Protein AF-A0A931HQR1-F1 (afdb_monomer_lite)

Sequence (83 aa):
MATPRDLDVLVLGPENPRVIVLFGSGSGGDPARYRTVLIALSDAGYRVLAPHHTRFVPDTATSDEFVERPRGLKDALARYGGN

pLDDT: mean 87.23, std 13.35, range [35.5, 97.88]

Structure (mmCIF, N/CA/C/O backbone):
data_AF-A0A931HQR1-F1
#
_entry.id   AF-A0A931HQR1-F1
#
loop_
_atom_site.group_PDB
_atom_site.id
_atom_site.type_symbol
_atom_site.label_atom_id
_atom_site.label_alt_id
_atom_site.label_comp_id
_atom_site.label_asym_id
_atom_site.label_entity_id
_atom_site.label_seq_id
_atom_site.pdbx_PDB_ins_code
_atom_site.Cartn_x
_atom_site.Cartn_y
_atom_site.Cartn_z
_atom_site.occupancy
_atom_site.B_iso_or_equiv
_atom_site.auth_seq_id
_atom_site.auth_comp_id
_atom_site.auth_asym_id
_atom_site.auth_atom_id
_atom_site.pdbx_PDB_model_num
ATOM 1 N N . MET A 1 1 ? 7.432 21.802 -15.287 1.00 35.50 1 MET A N 1
ATOM 2 C CA . MET A 1 1 ? 6.500 21.766 -14.141 1.00 35.50 1 MET A CA 1
ATOM 3 C C . MET A 1 1 ? 5.779 20.428 -14.219 1.00 35.50 1 MET A C 1
ATOM 5 O O . MET A 1 1 ? 4.996 20.250 -15.140 1.00 35.50 1 MET A O 1
ATOM 9 N N . ALA A 1 2 ? 6.162 19.435 -13.409 1.00 41.25 2 ALA A N 1
ATOM 10 C CA . ALA A 1 2 ? 5.510 18.125 -13.448 1.00 41.25 2 ALA A CA 1
ATOM 11 C C . ALA A 1 2 ? 4.123 18.259 -12.807 1.00 41.25 2 ALA A C 1
ATOM 13 O O . ALA A 1 2 ? 4.015 18.754 -11.688 1.00 41.25 2 ALA A O 1
ATOM 14 N N . THR A 1 3 ? 3.076 17.888 -13.538 1.00 39.41 3 THR A N 1
ATOM 15 C CA . THR A 1 3 ? 1.699 17.786 -13.038 1.00 39.41 3 THR A CA 1
ATOM 16 C C . THR A 1 3 ? 1.694 16.973 -11.737 1.00 39.41 3 THR A C 1
ATOM 18 O O . THR A 1 3 ? 2.450 15.995 -11.674 1.00 39.41 3 THR A O 1
ATOM 21 N N . PRO A 1 4 ? 0.889 17.316 -10.710 1.00 46.25 4 PRO A N 1
ATOM 22 C CA . PRO A 1 4 ? 0.703 16.417 -9.579 1.00 46.25 4 PRO A CA 1
ATOM 23 C C . PRO A 1 4 ? 0.217 15.090 -10.160 1.00 46.25 4 PRO A C 1
ATOM 25 O O . PRO A 1 4 ? -0.844 15.043 -10.779 1.00 46.25 4 PRO A O 1
ATOM 28 N N . ARG A 1 5 ? 1.033 14.037 -10.076 1.00 57.00 5 ARG A N 1
ATOM 29 C CA . ARG A 1 5 ? 0.559 12.707 -10.448 1.00 57.00 5 ARG A CA 1
ATOM 30 C C . ARG A 1 5 ? -0.510 12.354 -9.428 1.00 57.00 5 ARG A C 1
ATOM 32 O O . ARG A 1 5 ? -0.251 12.462 -8.229 1.00 57.00 5 ARG A O 1
ATOM 39 N N . ASP A 1 6 ? -1.691 11.972 -9.897 1.00 64.31 6 ASP A N 1
ATOM 40 C CA . ASP A 1 6 ? -2.711 11.429 -9.014 1.00 64.31 6 ASP A CA 1
ATOM 41 C C . ASP A 1 6 ? -2.120 10.209 -8.308 1.00 64.31 6 ASP A C 1
ATOM 43 O O . ASP A 1 6 ? -1.795 9.191 -8.920 1.00 64.31 6 ASP A O 1
ATOM 47 N N . LEU A 1 7 ? -1.881 10.374 -7.010 1.00 78.31 7 LEU A N 1
ATOM 48 C CA . LEU A 1 7 ? -1.373 9.328 -6.147 1.00 78.31 7 LEU A CA 1
ATOM 49 C C . LEU A 1 7 ? -2.532 8.372 -5.860 1.00 78.31 7 LEU A C 1
ATOM 51 O O . LEU A 1 7 ? -3.348 8.621 -4.970 1.00 78.31 7 LEU A O 1
ATOM 55 N N . ASP A 1 8 ? -2.599 7.298 -6.637 1.00 90.56 8 ASP A N 1
ATOM 56 C CA . ASP A 1 8 ? -3.528 6.199 -6.411 1.00 90.56 8 ASP A CA 1
ATOM 57 C C . ASP A 1 8 ? -3.020 5.333 -5.247 1.00 90.56 8 ASP A C 1
ATOM 59 O O . ASP A 1 8 ? -1.959 4.710 -5.331 1.00 90.56 8 ASP A O 1
ATOM 63 N N . VAL A 1 9 ? -3.758 5.320 -4.136 1.00 93.56 9 VAL A N 1
ATOM 64 C CA . VAL A 1 9 ? -3.403 4.592 -2.912 1.00 93.56 9 VAL A CA 1
ATOM 65 C C . VAL A 1 9 ? -4.567 3.720 -2.490 1.00 93.56 9 VAL A C 1
ATOM 67 O O . VAL A 1 9 ? -5.668 4.211 -2.250 1.00 93.56 9 VAL A O 1
ATOM 70 N N . LEU A 1 10 ? -4.298 2.430 -2.304 1.00 94.62 10 LEU A N 1
ATOM 71 C CA . LEU A 1 10 ? -5.193 1.566 -1.555 1.00 94.62 10 LEU A CA 1
ATOM 72 C C . LEU A 1 10 ? -5.040 1.876 -0.065 1.00 94.62 10 LEU A C 1
ATOM 74 O O . LEU A 1 10 ? -3.967 1.698 0.518 1.00 94.62 10 LEU A O 1
ATOM 78 N N . VAL A 1 11 ? -6.133 2.320 0.541 1.00 95.50 11 VAL A N 1
ATOM 79 C CA . VAL A 1 11 ? -6.196 2.711 1.944 1.00 95.50 11 VAL A CA 1
ATOM 80 C C . VAL A 1 11 ? -7.189 1.805 2.667 1.00 95.50 11 VAL A C 1
ATOM 82 O O . VAL A 1 11 ? -8.346 1.715 2.263 1.00 95.50 11 VAL A O 1
ATOM 85 N N . LEU A 1 12 ? -6.739 1.116 3.717 1.00 96.19 12 LEU A N 1
ATOM 86 C CA . LEU A 1 12 ? -7.561 0.213 4.534 1.00 96.19 12 LEU A CA 1
ATOM 87 C C . LEU A 1 12 ? -7.348 0.484 6.025 1.00 96.19 12 LEU A C 1
ATOM 89 O O . LEU A 1 12 ? -6.308 1.010 6.420 1.00 96.19 12 LEU A O 1
ATOM 93 N N . GLY A 1 13 ? -8.300 0.067 6.856 1.00 94.81 13 GLY A N 1
ATOM 94 C CA . GLY A 1 13 ? -8.227 0.199 8.311 1.00 94.81 13 GLY A CA 1
ATOM 95 C C . GLY A 1 13 ? -8.823 1.506 8.845 1.00 94.81 13 GLY A C 1
ATOM 96 O O . GLY A 1 13 ? -9.373 2.299 8.080 1.00 94.81 13 GLY A O 1
ATOM 97 N N . PRO A 1 14 ? -8.744 1.738 10.164 1.00 93.31 14 PRO A N 1
ATOM 98 C CA . PRO A 1 14 ? -9.440 2.839 10.832 1.00 93.31 14 PRO A CA 1
ATOM 99 C C . PRO A 1 14 ? -8.815 4.207 10.526 1.00 93.31 14 PRO A C 1
ATOM 101 O O . PRO A 1 14 ? -7.598 4.310 10.462 1.00 93.31 14 PRO A O 1
ATOM 104 N N . GLU A 1 15 ? -9.623 5.269 10.428 1.00 89.75 15 GLU A N 1
ATOM 105 C CA . GLU A 1 15 ? -9.148 6.652 10.187 1.00 89.75 15 GLU A CA 1
ATOM 106 C C . GLU A 1 15 ? -8.255 7.211 11.310 1.00 89.75 15 GLU A C 1
ATOM 108 O O . GLU A 1 15 ? -7.405 8.055 11.053 1.00 89.75 15 GLU A O 1
ATOM 113 N N . ASN A 1 16 ? -8.405 6.706 12.541 1.00 88.81 16 ASN A N 1
ATOM 114 C CA . ASN A 1 16 ? -7.583 7.077 13.700 1.00 88.81 16 ASN A CA 1
ATOM 115 C C . ASN A 1 16 ? -6.792 5.860 14.212 1.00 88.81 16 ASN A C 1
ATOM 117 O O . ASN A 1 16 ? -7.141 5.279 15.247 1.00 88.81 16 ASN A O 1
ATOM 121 N N . PRO A 1 17 ? -5.772 5.404 13.471 1.00 91.38 17 PRO A N 1
ATOM 122 C CA . PRO A 1 17 ? -4.994 4.236 13.849 1.00 91.38 17 PRO A CA 1
ATOM 123 C C . PRO A 1 17 ? -3.966 4.568 14.934 1.00 91.38 17 PRO A C 1
ATOM 125 O O . PRO A 1 17 ? -3.417 5.663 14.984 1.00 91.38 17 PRO A O 1
ATOM 128 N N . ARG A 1 18 ? -3.606 3.574 15.754 1.00 90.88 18 ARG A N 1
ATOM 129 C CA . ARG A 1 18 ? -2.400 3.673 16.604 1.00 90.88 18 ARG A CA 1
ATOM 130 C C . ARG A 1 18 ? -1.109 3.392 15.834 1.00 90.88 18 ARG A C 1
ATOM 132 O O . ARG A 1 18 ? -0.036 3.770 16.287 1.00 90.88 18 ARG A O 1
ATOM 139 N N .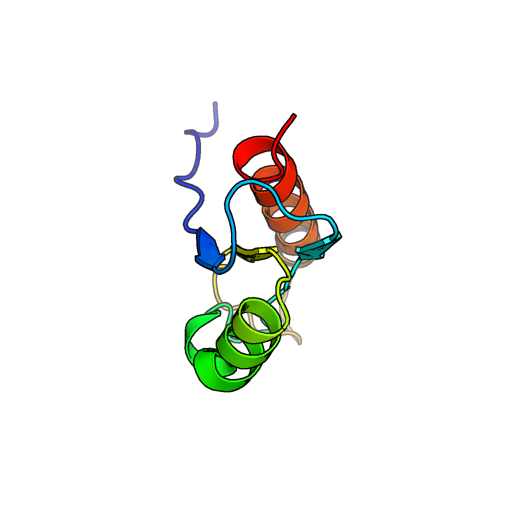 VAL A 1 19 ? -1.210 2.667 14.719 1.00 95.31 19 VAL A N 1
ATOM 140 C CA . VAL A 1 19 ? -0.078 2.212 13.906 1.00 95.31 19 VAL A CA 1
ATOM 141 C C . VAL A 1 19 ? -0.474 2.234 12.434 1.00 95.31 19 VAL A C 1
ATOM 143 O O . VAL A 1 19 ? -1.541 1.739 12.059 1.00 95.31 19 VAL A O 1
ATOM 146 N N . ILE A 1 20 ? 0.420 2.776 11.610 1.00 97.25 20 ILE A N 1
ATOM 147 C CA . ILE A 1 20 ? 0.298 2.821 10.154 1.00 97.25 20 ILE A CA 1
ATOM 148 C C . ILE A 1 20 ? 1.316 1.863 9.543 1.00 97.25 20 ILE A C 1
ATOM 150 O O . ILE A 1 20 ? 2.489 1.865 9.915 1.00 97.25 20 ILE A O 1
ATOM 154 N N . VAL A 1 21 ? 0.868 1.068 8.578 1.00 96.88 21 VAL A N 1
ATOM 155 C CA . VAL A 1 21 ? 1.694 0.183 7.762 1.00 96.88 21 VAL A CA 1
ATOM 156 C C . VAL A 1 21 ? 1.788 0.768 6.358 1.00 96.88 21 VAL A C 1
ATOM 158 O O . VAL A 1 21 ? 0.793 0.852 5.638 1.00 96.88 21 VAL A O 1
ATOM 161 N N . LEU A 1 22 ? 3.003 1.147 5.963 1.00 96.06 22 LEU A N 1
ATOM 162 C CA . LEU A 1 22 ? 3.320 1.519 4.588 1.00 96.06 22 LEU A CA 1
ATOM 163 C C . LEU A 1 22 ? 3.683 0.260 3.806 1.00 96.06 22 LEU A C 1
ATOM 165 O O . LEU A 1 22 ? 4.667 -0.408 4.124 1.00 96.06 22 LEU A O 1
ATOM 169 N N . PHE A 1 23 ? 2.891 -0.068 2.790 1.00 95.00 23 PHE A N 1
ATOM 170 C CA . PHE A 1 23 ? 3.079 -1.284 2.010 1.00 95.00 23 PHE A CA 1
ATOM 171 C C . PHE A 1 23 ? 3.554 -0.960 0.594 1.00 95.00 23 PHE A C 1
ATOM 173 O O . PHE A 1 23 ? 2.803 -0.449 -0.234 1.00 95.00 23 PHE A O 1
ATOM 180 N N . GLY A 1 24 ? 4.814 -1.287 0.306 1.00 91.44 24 GLY A N 1
ATOM 181 C CA . GLY A 1 24 ? 5.376 -1.196 -1.037 1.00 91.44 24 GLY A CA 1
ATOM 182 C C . GLY A 1 24 ? 5.126 -2.479 -1.821 1.00 91.44 24 GLY A C 1
ATOM 183 O O . GLY A 1 24 ? 5.779 -3.492 -1.574 1.00 91.44 24 GLY A O 1
ATOM 184 N N . SER A 1 25 ? 4.223 -2.430 -2.800 1.00 87.31 25 SER A N 1
ATOM 185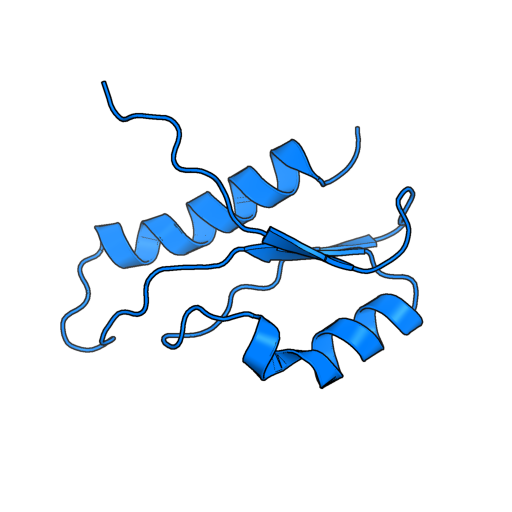 C CA . SER A 1 25 ? 4.058 -3.508 -3.780 1.00 87.31 25 SER A CA 1
ATOM 186 C C . SER A 1 25 ? 5.394 -3.800 -4.463 1.00 87.31 25 SER A C 1
ATOM 188 O O . SER A 1 25 ? 6.112 -2.869 -4.840 1.00 87.31 25 SER A O 1
ATOM 190 N N . GLY A 1 26 ? 5.707 -5.079 -4.684 1.00 81.75 26 GLY A N 1
ATOM 191 C CA . GLY A 1 26 ? 6.890 -5.488 -5.448 1.00 81.75 26 GLY A CA 1
ATOM 192 C C . GLY A 1 26 ? 6.863 -5.011 -6.910 1.00 81.75 26 GLY A C 1
ATOM 193 O O . GLY A 1 26 ? 6.105 -4.114 -7.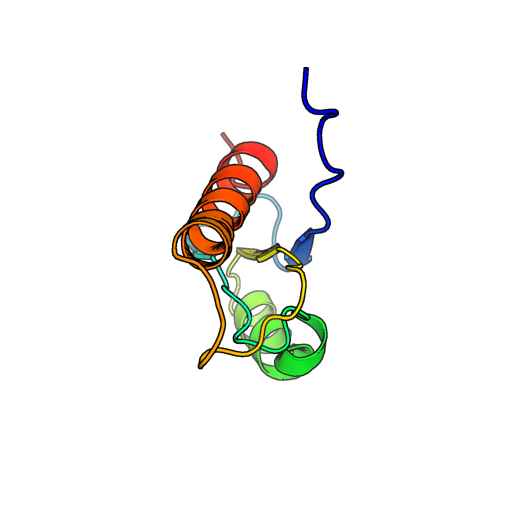295 1.00 81.75 26 GLY A O 1
ATOM 194 N N . SER A 1 27 ? 7.664 -5.641 -7.774 1.00 71.94 27 SER A N 1
ATOM 195 C CA . SER A 1 27 ? 7.805 -5.235 -9.186 1.00 71.94 27 SER A CA 1
ATOM 196 C C . SER A 1 27 ? 6.466 -5.113 -9.925 1.00 71.94 27 SER A C 1
ATOM 198 O O . SER A 1 27 ? 6.313 -4.218 -10.749 1.00 71.94 27 SER A O 1
ATOM 200 N N . GLY A 1 28 ? 5.464 -5.928 -9.570 1.00 69.56 28 GLY A N 1
ATOM 201 C CA . GLY A 1 28 ? 4.106 -5.877 -10.122 1.00 69.56 28 GLY A CA 1
ATOM 202 C C . GLY A 1 28 ? 3.317 -4.590 -9.847 1.00 69.56 28 GLY A C 1
ATOM 203 O O . GLY A 1 28 ? 2.348 -4.351 -10.556 1.00 69.56 28 GLY A O 1
ATOM 204 N N . GLY A 1 29 ? 3.718 -3.775 -8.864 1.00 79.81 29 GLY A N 1
ATOM 205 C CA . GLY A 1 29 ? 3.219 -2.408 -8.653 1.00 79.81 29 GLY A CA 1
ATOM 206 C C . GLY A 1 29 ? 1.784 -2.259 -8.136 1.00 79.81 29 GLY A C 1
ATOM 207 O O . GLY A 1 29 ? 1.438 -1.198 -7.633 1.00 79.81 29 GLY A O 1
ATOM 208 N N . ASP A 1 30 ? 0.988 -3.323 -8.202 1.00 90.12 30 ASP A N 1
ATOM 209 C CA . ASP A 1 30 ? -0.432 -3.359 -7.853 1.00 90.12 30 ASP A CA 1
ATOM 210 C C . ASP A 1 30 ? -0.663 -3.982 -6.453 1.00 90.12 30 ASP A C 1
ATOM 212 O O . ASP A 1 30 ? -0.491 -5.200 -6.288 1.00 90.12 30 ASP A O 1
ATOM 216 N N . PRO A 1 31 ? -1.057 -3.178 -5.442 1.00 91.88 31 PRO A N 1
ATOM 217 C CA . PRO A 1 31 ? -1.403 -3.643 -4.101 1.00 91.88 31 PRO A CA 1
ATOM 218 C C . PRO A 1 31 ? -2.582 -4.618 -4.051 1.00 91.88 31 PRO A C 1
ATOM 220 O O . PRO A 1 31 ? -2.639 -5.441 -3.135 1.00 91.88 31 PRO A O 1
ATOM 223 N N . ALA A 1 32 ? -3.516 -4.583 -5.011 1.00 89.75 32 ALA A N 1
ATOM 224 C CA . ALA A 1 32 ? -4.699 -5.446 -4.999 1.00 89.75 32 ALA A CA 1
ATOM 225 C C . ALA A 1 32 ? -4.330 -6.937 -5.073 1.00 89.75 32 ALA A C 1
ATOM 227 O O . ALA A 1 32 ? -5.058 -7.794 -4.568 1.00 89.75 32 ALA A O 1
ATOM 228 N N . ARG A 1 33 ? -3.146 -7.260 -5.605 1.00 91.44 33 ARG A N 1
ATOM 229 C CA . ARG A 1 33 ? -2.592 -8.624 -5.616 1.00 91.44 33 ARG A CA 1
ATOM 230 C C . ARG A 1 33 ? -2.270 -9.165 -4.223 1.00 91.44 33 ARG A C 1
ATOM 232 O O . ARG A 1 33 ? -2.171 -10.375 -4.050 1.00 91.44 33 ARG A O 1
ATOM 239 N N . TYR A 1 34 ? -2.132 -8.286 -3.234 1.00 93.75 34 TYR A N 1
A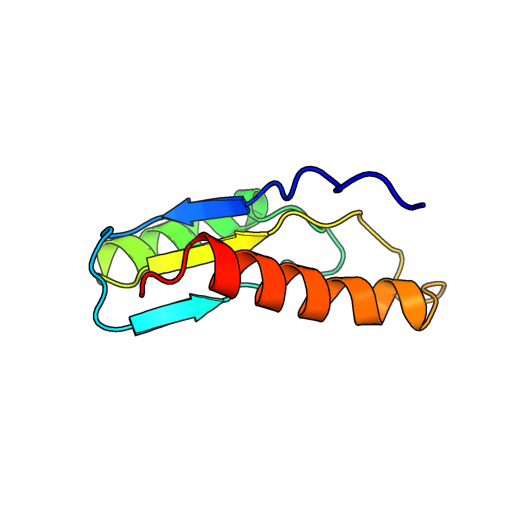TOM 240 C CA . TYR A 1 34 ? -1.833 -8.623 -1.842 1.00 93.75 34 TYR A CA 1
ATOM 241 C C . TYR A 1 34 ? -3.056 -8.461 -0.930 1.00 93.75 34 TYR A C 1
ATOM 243 O O . TYR A 1 34 ? -2.916 -8.493 0.293 1.00 93.75 34 TYR A O 1
ATOM 251 N N . ARG A 1 35 ? -4.263 -8.321 -1.502 1.00 93.38 35 ARG A N 1
ATOM 252 C CA . ARG A 1 35 ? -5.499 -7.971 -0.782 1.00 93.38 35 ARG A CA 1
ATOM 253 C C . ARG A 1 35 ? -5.740 -8.800 0.478 1.00 93.38 35 ARG A C 1
ATOM 255 O O . ARG A 1 35 ? -6.103 -8.225 1.493 1.00 93.38 35 ARG A O 1
ATOM 262 N N . THR A 1 36 ? -5.495 -10.109 0.448 1.00 96.44 36 THR A N 1
ATOM 263 C CA . THR A 1 36 ? -5.660 -10.978 1.626 1.00 96.44 36 THR A CA 1
ATOM 264 C C . THR A 1 36 ? -4.806 -10.522 2.812 1.00 96.44 36 THR A C 1
ATOM 266 O O . THR A 1 36 ? -5.309 -10.419 3.925 1.00 96.44 36 THR A O 1
ATOM 269 N N . VAL A 1 37 ? -3.531 -10.197 2.579 1.00 95.75 37 VAL A N 1
ATOM 270 C CA . VAL A 1 37 ? -2.615 -9.727 3.632 1.00 95.75 37 VAL A CA 1
ATOM 271 C C . VAL A 1 37 ? -2.997 -8.324 4.093 1.00 95.75 37 VAL A C 1
ATOM 273 O O . VAL A 1 37 ? -3.015 -8.051 5.290 1.00 95.75 37 VAL A O 1
ATOM 276 N N . LEU A 1 38 ? -3.333 -7.437 3.155 1.00 96.69 38 LEU A N 1
ATOM 277 C CA . LEU A 1 38 ? -3.686 -6.054 3.480 1.00 96.69 38 LEU A CA 1
ATOM 278 C C . LEU A 1 38 ? -4.988 -5.972 4.292 1.00 96.69 38 LEU A C 1
ATOM 280 O O . LEU A 1 38 ? -5.072 -5.181 5.228 1.00 96.69 38 LEU A O 1
ATOM 284 N N . ILE A 1 39 ? -5.969 -6.827 3.987 1.00 97.19 39 ILE A N 1
ATOM 285 C CA . ILE A 1 39 ? -7.195 -6.966 4.783 1.00 97.19 39 ILE A CA 1
ATOM 286 C C . ILE A 1 39 ? -6.873 -7.514 6.169 1.00 97.19 39 ILE A C 1
ATOM 288 O O . ILE A 1 39 ? -7.303 -6.920 7.146 1.00 97.19 39 ILE A O 1
ATOM 292 N N . ALA A 1 40 ? -6.060 -8.568 6.285 1.00 97.88 40 ALA A N 1
ATOM 293 C CA . ALA A 1 40 ? -5.705 -9.121 7.593 1.00 97.88 40 ALA A CA 1
ATOM 294 C C . ALA A 1 40 ? -5.020 -8.087 8.513 1.00 97.88 40 ALA A C 1
ATOM 296 O O . ALA A 1 40 ? -5.282 -8.050 9.713 1.00 97.88 40 ALA A O 1
ATOM 297 N N . LEU A 1 41 ? -4.174 -7.212 7.956 1.00 97.06 41 LEU A N 1
ATOM 298 C CA . LEU A 1 41 ? -3.571 -6.099 8.699 1.00 97.06 41 LEU A CA 1
ATOM 299 C C . LEU A 1 41 ? -4.613 -5.053 9.124 1.00 97.06 41 LEU A C 1
ATOM 301 O O . LEU A 1 41 ? -4.590 -4.585 10.261 1.00 97.06 41 LEU A O 1
ATOM 305 N N . SER A 1 42 ? -5.533 -4.706 8.224 1.00 96.50 42 SER A N 1
ATOM 306 C CA . SER A 1 42 ? -6.654 -3.811 8.523 1.00 96.50 42 SER A CA 1
ATOM 307 C C . SER A 1 42 ? -7.547 -4.368 9.635 1.00 96.50 42 SER A C 1
ATOM 309 O O . SER A 1 42 ? -7.875 -3.649 10.577 1.00 96.50 42 SER A O 1
ATOM 311 N N . ASP A 1 43 ? -7.896 -5.653 9.566 1.00 97.06 43 ASP A N 1
ATOM 312 C CA . ASP A 1 43 ? -8.731 -6.347 10.552 1.00 97.06 43 ASP A CA 1
ATOM 313 C C . ASP A 1 43 ? -8.041 -6.441 11.922 1.00 97.06 43 ASP A C 1
ATOM 315 O O . ASP A 1 43 ? -8.702 -6.420 12.959 1.00 97.06 43 ASP A O 1
ATOM 319 N N . ALA A 1 44 ? -6.704 -6.459 11.949 1.00 96.00 44 ALA A N 1
ATOM 320 C CA . ALA A 1 44 ? -5.907 -6.341 13.170 1.00 96.00 44 ALA A CA 1
ATOM 321 C C . ALA A 1 44 ? -5.858 -4.906 13.749 1.00 96.00 44 ALA A C 1
ATOM 323 O O . ALA A 1 44 ? -5.222 -4.673 14.780 1.00 96.00 44 ALA A O 1
ATOM 324 N N . GLY A 1 45 ? -6.529 -3.937 13.117 1.00 95.19 45 GLY A N 1
ATOM 325 C CA . GLY A 1 45 ? -6.642 -2.553 13.581 1.00 95.19 45 GLY A CA 1
ATOM 326 C C . GLY A 1 45 ? -5.527 -1.618 13.101 1.00 95.19 45 GLY A C 1
ATOM 327 O O . GLY A 1 45 ? -5.409 -0.502 13.615 1.00 95.19 45 GLY A O 1
ATOM 328 N N . TYR A 1 46 ? -4.709 -2.042 12.135 1.00 97.12 46 TYR A N 1
ATOM 329 C CA . TYR A 1 46 ? -3.699 -1.187 11.510 1.00 97.12 46 TYR A CA 1
ATOM 330 C C . TYR A 1 46 ? -4.299 -0.369 10.368 1.00 97.12 46 TYR A C 1
ATOM 332 O O . TYR A 1 46 ? -5.141 -0.862 9.619 1.00 97.12 46 TYR A O 1
ATOM 340 N N . ARG A 1 47 ? -3.822 0.864 10.171 1.00 97.06 47 ARG A N 1
ATOM 341 C CA . ARG A 1 47 ? -4.074 1.583 8.913 1.00 97.06 47 ARG A CA 1
ATOM 342 C C . ARG A 1 47 ? -3.050 1.142 7.888 1.00 97.06 47 ARG A C 1
ATOM 344 O O . ARG A 1 47 ? -1.855 1.274 8.128 1.00 97.06 47 ARG A O 1
ATOM 351 N N . VAL A 1 48 ? -3.500 0.653 6.745 1.00 97.50 48 VAL A N 1
ATOM 352 C CA . VAL A 1 48 ? -2.624 0.238 5.649 1.00 97.50 48 VAL A CA 1
ATOM 353 C C . VAL A 1 48 ? -2.700 1.280 4.544 1.00 97.50 48 VAL A C 1
ATOM 355 O O . VAL A 1 48 ? -3.789 1.580 4.060 1.00 97.50 48 VAL A O 1
ATOM 358 N N . LEU A 1 49 ? -1.543 1.809 4.145 1.00 96.56 49 LEU A N 1
ATOM 359 C CA . LEU A 1 49 ? -1.390 2.694 2.993 1.00 96.56 49 LEU A CA 1
ATOM 360 C C . LEU A 1 49 ? -0.512 1.987 1.961 1.00 96.56 49 LEU A C 1
ATOM 362 O O . LEU A 1 49 ? 0.676 1.756 2.200 1.00 96.56 49 LEU A O 1
ATOM 366 N N . ALA A 1 50 ? -1.098 1.629 0.823 1.00 95.69 50 ALA A N 1
ATOM 367 C CA . ALA A 1 50 ? -0.414 0.900 -0.234 1.00 95.69 50 ALA A CA 1
ATOM 368 C C . ALA A 1 50 ? -0.550 1.654 -1.568 1.00 95.69 50 ALA A C 1
ATOM 370 O O . ALA A 1 50 ? -1.570 1.517 -2.247 1.00 95.69 50 ALA A O 1
ATOM 371 N N . PRO A 1 51 ? 0.427 2.500 -1.937 1.00 94.25 51 PRO A N 1
ATOM 372 C CA . PRO A 1 51 ? 0.407 3.204 -3.212 1.00 94.25 51 PRO A CA 1
ATOM 373 C C . PRO A 1 51 ? 0.552 2.238 -4.390 1.00 94.25 51 PRO A C 1
ATOM 375 O O . PRO A 1 51 ? 1.330 1.278 -4.354 1.00 94.25 51 PRO A O 1
ATOM 378 N N . HIS A 1 52 ? -0.179 2.526 -5.461 1.00 91.31 52 HIS A N 1
ATOM 379 C CA . HIS A 1 52 ? 0.046 1.917 -6.759 1.00 91.31 52 HIS A CA 1
ATOM 380 C C . HIS A 1 52 ? 1.315 2.493 -7.380 1.00 91.31 52 HIS A C 1
ATOM 382 O O . HIS A 1 52 ? 1.610 3.686 -7.296 1.00 91.31 52 HIS A O 1
ATOM 388 N N . HIS A 1 53 ? 2.064 1.630 -8.050 1.00 85.69 53 HIS A N 1
ATOM 389 C CA . HIS A 1 53 ? 3.257 2.024 -8.773 1.00 85.69 53 HIS A CA 1
ATOM 390 C C . HIS A 1 53 ? 3.266 1.399 -10.157 1.00 85.69 53 HIS A C 1
ATOM 392 O O . HIS A 1 53 ? 2.833 0.263 -10.348 1.00 85.69 53 HIS A O 1
ATOM 398 N N . T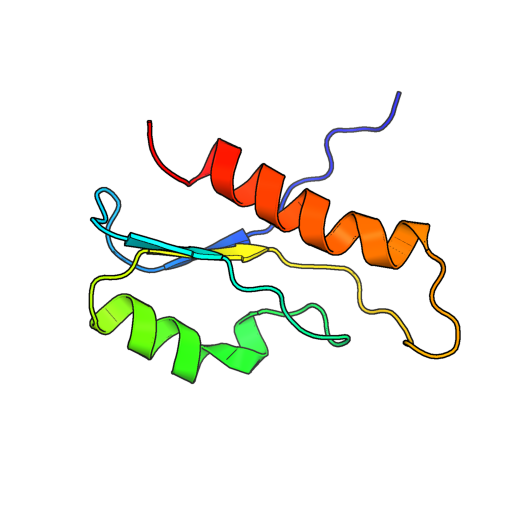HR A 1 54 ? 3.852 2.105 -11.118 1.00 82.50 54 THR A N 1
ATOM 399 C CA . THR A 1 54 ? 4.112 1.534 -12.437 1.00 82.50 54 THR A CA 1
ATOM 400 C C . THR A 1 54 ? 4.992 0.297 -12.296 1.00 82.50 54 THR A C 1
ATOM 402 O O . THR A 1 54 ? 6.013 0.307 -11.597 1.00 82.50 54 THR A O 1
ATOM 405 N N . ARG A 1 55 ? 4.584 -0.790 -12.955 1.00 82.50 55 ARG A N 1
ATOM 406 C CA . ARG A 1 55 ? 5.384 -2.010 -13.043 1.00 82.50 55 ARG A CA 1
ATOM 407 C C . ARG A 1 55 ? 6.712 -1.699 -13.733 1.00 82.50 55 ARG A C 1
ATOM 409 O O . ARG A 1 55 ? 6.710 -1.075 -14.787 1.00 82.50 55 ARG A O 1
ATOM 416 N N . PHE A 1 56 ? 7.810 -2.201 -13.180 1.00 82.38 56 PHE A N 1
ATOM 417 C CA . PHE A 1 56 ? 9.120 -2.170 -13.832 1.00 82.38 56 PHE A CA 1
ATOM 418 C C . PHE A 1 56 ? 9.726 -3.575 -13.878 1.00 82.38 56 PHE A C 1
ATOM 420 O O . PHE A 1 56 ? 9.332 -4.465 -13.114 1.00 82.38 56 PHE A O 1
ATOM 427 N N . VAL A 1 57 ? 10.673 -3.781 -14.792 1.00 84.31 57 VAL A N 1
ATOM 428 C CA . VAL A 1 57 ? 11.482 -5.004 -14.869 1.00 84.31 57 VAL A CA 1
ATOM 429 C C . VAL A 1 57 ? 12.746 -4.767 -14.042 1.00 84.31 57 VAL A C 1
ATOM 431 O O . VAL A 1 57 ? 13.496 -3.859 -14.385 1.00 84.31 57 VAL A O 1
ATOM 434 N N . PRO A 1 58 ? 12.986 -5.522 -12.953 1.00 81.75 58 PRO A N 1
ATOM 435 C CA . PRO A 1 58 ? 14.096 -5.240 -12.039 1.00 81.75 58 PRO A CA 1
ATOM 436 C C . PRO A 1 58 ? 15.464 -5.164 -12.724 1.00 81.75 58 PRO A C 1
ATOM 438 O O . PRO A 1 58 ? 16.248 -4.280 -12.401 1.00 81.75 58 PRO A O 1
ATOM 441 N N . ASP A 1 59 ? 15.704 -6.029 -13.710 1.00 85.25 59 ASP A N 1
ATOM 442 C CA . ASP A 1 59 ? 17.000 -6.153 -14.389 1.00 85.25 59 ASP A CA 1
ATOM 443 C C . ASP A 1 59 ? 17.312 -4.987 -15.339 1.00 85.25 59 ASP A C 1
ATOM 445 O O . ASP A 1 59 ? 18.453 -4.817 -15.763 1.00 85.25 59 ASP A O 1
ATOM 449 N N . THR A 1 60 ? 16.306 -4.182 -15.686 1.00 89.12 60 THR A N 1
ATOM 450 C CA . THR A 1 60 ? 16.451 -3.025 -16.582 1.00 89.12 60 THR A CA 1
ATOM 451 C C . THR A 1 60 ? 15.975 -1.726 -15.942 1.00 89.12 60 THR A C 1
ATOM 453 O O . THR A 1 60 ? 15.906 -0.706 -16.624 1.00 89.12 60 THR A O 1
ATOM 456 N N . ALA A 1 61 ? 15.591 -1.762 -14.666 1.00 87.44 61 ALA A N 1
ATOM 457 C CA . ALA A 1 61 ? 15.072 -0.599 -13.972 1.00 87.44 61 ALA A CA 1
ATOM 458 C C . ALA A 1 61 ? 16.191 0.398 -13.672 1.00 87.44 61 ALA A C 1
ATOM 460 O O . ALA A 1 61 ? 17.293 0.051 -13.243 1.00 87.44 61 ALA A O 1
ATOM 461 N N . THR A 1 62 ? 15.878 1.664 -13.883 1.00 89.56 62 THR A N 1
ATOM 462 C CA . THR A 1 62 ? 16.733 2.797 -13.558 1.00 89.56 62 THR A CA 1
ATOM 463 C C . THR A 1 62 ? 16.679 3.106 -12.063 1.00 89.56 62 THR A C 1
ATOM 465 O O . THR A 1 62 ? 15.689 2.836 -11.378 1.00 89.56 62 THR A O 1
ATOM 468 N N . SER A 1 63 ? 17.731 3.741 -11.541 1.00 90.00 63 SER A N 1
ATOM 469 C CA . SER A 1 63 ? 17.747 4.234 -10.157 1.00 90.00 63 SER A CA 1
ATOM 470 C C . SER A 1 63 ? 16.571 5.167 -9.859 1.00 90.00 63 SER A C 1
ATOM 472 O O . SER A 1 63 ? 16.018 5.122 -8.762 1.00 90.00 63 SER A O 1
ATOM 474 N N . ASP A 1 64 ? 16.153 5.971 -10.839 1.00 88.25 64 ASP A N 1
ATOM 475 C CA . ASP A 1 64 ? 15.008 6.868 -10.694 1.00 88.25 64 ASP A CA 1
ATOM 476 C C . ASP A 1 64 ? 13.711 6.081 -10.471 1.00 88.25 64 ASP A C 1
ATOM 478 O O . ASP A 1 64 ? 12.973 6.383 -9.536 1.00 88.25 64 ASP A O 1
ATOM 482 N N . GLU A 1 65 ? 13.466 5.012 -11.234 1.00 86.31 65 GLU A N 1
ATOM 483 C CA . GLU A 1 65 ? 12.297 4.141 -11.037 1.00 86.31 65 GLU A CA 1
ATOM 484 C C . GLU A 1 65 ? 12.287 3.471 -9.656 1.00 86.31 65 GLU A C 1
ATOM 486 O O . GLU A 1 65 ? 11.221 3.325 -9.046 1.00 86.31 65 GLU A O 1
ATOM 491 N N . PHE A 1 66 ? 13.458 3.108 -9.124 1.00 87.06 66 PHE A N 1
ATOM 492 C CA . PHE A 1 66 ? 13.564 2.602 -7.755 1.00 87.06 66 PHE A CA 1
ATOM 493 C C . PHE A 1 66 ? 13.250 3.677 -6.716 1.00 87.06 66 PHE A C 1
ATOM 495 O O . PHE A 1 66 ? 12.562 3.382 -5.741 1.00 87.06 66 PHE A O 1
ATOM 502 N N . VAL A 1 67 ? 13.708 4.916 -6.916 1.00 90.00 67 VAL A N 1
ATOM 503 C CA . VAL A 1 67 ? 13.480 6.041 -5.994 1.00 90.00 67 VAL A CA 1
ATOM 504 C C . VAL A 1 67 ? 12.020 6.512 -5.998 1.00 90.00 67 VAL A C 1
ATOM 506 O O . VAL A 1 67 ? 11.523 6.977 -4.968 1.00 90.00 67 VAL A O 1
ATOM 509 N N . GLU A 1 68 ? 11.287 6.337 -7.097 1.00 87.44 68 GLU A N 1
ATOM 510 C CA . GLU A 1 68 ? 9.849 6.637 -7.139 1.00 87.44 68 GLU A CA 1
ATOM 511 C C . GLU A 1 68 ? 9.034 5.775 -6.155 1.00 87.44 68 GLU A C 1
ATOM 513 O O . GLU A 1 68 ? 7.985 6.209 -5.674 1.00 87.44 68 GLU A O 1
ATOM 518 N N . ARG A 1 69 ? 9.525 4.583 -5.786 1.00 87.06 69 ARG A N 1
ATOM 519 C CA . ARG A 1 69 ? 8.858 3.695 -4.818 1.00 87.06 69 ARG A CA 1
ATOM 520 C C . ARG A 1 69 ? 8.792 4.295 -3.405 1.00 87.06 69 ARG A C 1
ATOM 522 O O . ARG A 1 69 ? 7.683 4.539 -2.925 1.00 87.06 69 ARG A O 1
ATOM 529 N N . PRO A 1 70 ? 9.916 4.605 -2.728 1.00 91.31 70 PRO A N 1
ATOM 530 C CA . PRO A 1 70 ? 9.873 5.259 -1.424 1.00 91.31 70 PRO A CA 1
ATOM 531 C C . PRO A 1 70 ? 9.261 6.664 -1.485 1.00 91.31 70 PRO A C 1
ATOM 533 O O . PRO A 1 70 ? 8.658 7.086 -0.500 1.00 91.31 70 PRO A O 1
ATOM 536 N N . ARG A 1 71 ? 9.345 7.378 -2.621 1.00 92.06 71 ARG A N 1
ATOM 537 C CA . ARG A 1 71 ? 8.633 8.657 -2.799 1.00 92.06 71 ARG A CA 1
ATOM 538 C C . ARG A 1 71 ? 7.120 8.479 -2.693 1.00 92.06 71 ARG A C 1
ATOM 540 O O . ARG A 1 71 ? 6.511 9.150 -1.869 1.00 92.06 71 ARG A O 1
ATOM 547 N N . GLY A 1 72 ? 6.538 7.524 -3.420 1.00 91.50 72 GLY A N 1
ATOM 548 C CA . GLY A 1 72 ? 5.099 7.261 -3.331 1.00 91.50 72 GLY A CA 1
ATOM 549 C C . GLY A 1 72 ? 4.648 6.824 -1.933 1.00 91.50 72 GLY A C 1
ATOM 550 O O . GLY A 1 72 ? 3.584 7.238 -1.484 1.00 91.50 72 GLY A O 1
ATOM 551 N N . LEU A 1 73 ? 5.470 6.060 -1.199 1.00 93.69 73 LEU A N 1
ATOM 552 C CA . LEU A 1 73 ? 5.178 5.706 0.199 1.00 93.69 73 LEU A CA 1
ATOM 553 C C . LEU A 1 73 ? 5.170 6.934 1.117 1.00 93.69 73 LEU A C 1
ATOM 555 O O . LEU A 1 73 ? 4.267 7.087 1.939 1.00 93.69 73 LEU A O 1
ATOM 559 N N . LYS A 1 74 ? 6.158 7.820 0.962 1.00 94.94 74 LYS A N 1
ATOM 560 C CA . LYS A 1 74 ? 6.241 9.072 1.721 1.00 94.94 74 LYS A CA 1
ATOM 561 C C . LYS A 1 74 ? 5.049 9.983 1.422 1.00 94.94 74 LYS A C 1
ATOM 56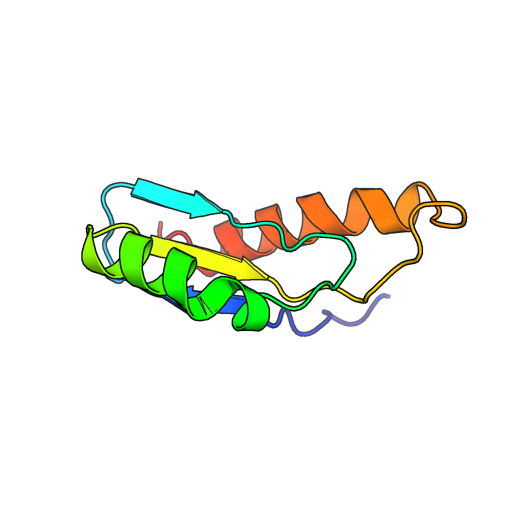3 O O . LYS A 1 74 ? 4.462 10.534 2.349 1.00 94.94 74 LYS A O 1
ATOM 568 N N . ASP A 1 75 ? 4.676 10.112 0.154 1.00 94.19 75 ASP A N 1
ATOM 569 C CA . ASP A 1 75 ? 3.558 10.957 -0.268 1.00 94.19 75 ASP A CA 1
ATOM 570 C C . ASP A 1 75 ? 2.215 10.385 0.217 1.00 94.19 75 ASP A C 1
ATOM 572 O O . ASP A 1 75 ? 1.347 11.135 0.667 1.00 94.19 75 ASP A O 1
ATOM 576 N N . ALA A 1 76 ? 2.062 9.054 0.217 1.00 94.19 76 ALA A N 1
ATOM 577 C CA . ALA A 1 76 ? 0.896 8.385 0.790 1.00 94.19 76 ALA A CA 1
ATOM 578 C C . ALA A 1 76 ? 0.787 8.638 2.296 1.00 94.19 76 ALA A C 1
ATOM 580 O O . ALA A 1 76 ? -0.292 8.982 2.777 1.00 94.19 76 ALA A O 1
ATOM 581 N N . LEU A 1 77 ? 1.898 8.529 3.032 1.00 94.69 77 LEU A N 1
ATOM 582 C CA . LEU A 1 77 ? 1.921 8.845 4.458 1.00 94.69 77 LEU A CA 1
ATOM 583 C C . LEU A 1 77 ? 1.541 10.307 4.716 1.00 94.69 77 LEU A C 1
ATOM 585 O O . LEU A 1 77 ? 0.686 10.569 5.551 1.00 94.69 77 LEU A O 1
ATOM 589 N N . ALA A 1 78 ? 2.129 11.253 3.981 1.00 93.50 78 ALA A N 1
ATOM 590 C CA . ALA A 1 78 ? 1.854 12.677 4.166 1.00 93.50 78 ALA A CA 1
ATOM 591 C C . ALA A 1 78 ? 0.380 13.036 3.911 1.00 93.50 78 ALA A C 1
ATOM 593 O O . ALA A 1 78 ? -0.150 13.950 4.536 1.00 93.50 78 ALA A O 1
ATOM 594 N N . ARG A 1 79 ? -0.285 12.325 2.994 1.00 92.44 79 ARG A N 1
ATOM 595 C CA . ARG A 1 79 ? -1.678 12.595 2.620 1.00 92.44 79 ARG A CA 1
ATOM 596 C C . ARG A 1 79 ? -2.705 11.844 3.470 1.00 92.44 79 ARG A C 1
ATOM 598 O O . ARG A 1 79 ? -3.787 12.374 3.698 1.00 92.44 79 ARG A O 1
ATOM 605 N N . TYR A 1 80 ? -2.394 10.621 3.897 1.00 91.62 80 TYR A N 1
ATOM 606 C CA . TYR A 1 80 ? -3.362 9.699 4.509 1.00 91.62 80 TYR A CA 1
ATOM 607 C C . TYR A 1 80 ? -2.956 9.191 5.898 1.00 91.62 80 TYR A C 1
ATOM 609 O O . TYR A 1 80 ? -3.674 8.382 6.483 1.00 91.62 80 TYR A O 1
ATOM 617 N N . GLY A 1 81 ? -1.809 9.629 6.421 1.00 85.31 81 GLY A N 1
ATOM 618 C CA . GLY A 1 81 ? -1.279 9.198 7.714 1.00 85.31 81 GLY A CA 1
ATOM 619 C C . GLY A 1 81 ? -1.957 9.820 8.936 1.00 85.31 81 GLY A C 1
ATOM 620 O O . GLY A 1 81 ? -1.644 9.422 10.050 1.00 85.31 81 GLY A O 1
ATOM 621 N N . GLY A 1 82 ? -2.885 10.761 8.754 1.00 77.88 82 GLY A N 1
ATOM 622 C CA . GLY A 1 82 ? -3.392 11.564 9.867 1.00 77.88 82 GLY A CA 1
ATOM 623 C C . GLY A 1 82 ? -2.361 12.594 10.343 1.00 77.88 82 GLY A C 1
ATOM 624 O O . GLY A 1 82 ? -1.211 12.587 9.905 1.00 77.88 82 GLY A O 1
ATOM 625 N N . ASN A 1 83 ? -2.817 13.531 11.173 1.00 57.09 83 ASN A N 1
ATOM 626 C CA . ASN A 1 83 ? -2.018 14.640 11.700 1.00 57.09 83 ASN A CA 1
ATOM 627 C C . ASN A 1 83 ? -1.273 14.234 12.977 1.00 57.09 83 ASN A C 1
ATOM 629 O O . ASN A 1 83 ? -1.918 13.569 13.820 1.00 57.09 83 ASN A O 1
#

Secondary structure (DSSP, 8-state):
--------EEEES-SS-S-EEE----TT--GGGGHHHHHHHHHTT-EEEEE------GGG--HHHHHHHHHHHHHHHHHHS--

Foldseek 3Di:
DDDPDPFAKDKAADLDAPAEAQDQDPLQQDCVVVVVVCVVCRVVRYIYIYTGADHDDVVPDDPVSVVVRVVSSVVSCVVRVHD

Radius of gyration: 13.29 Å; chains: 1; bounding box: 27×33×33 Å